Protein AF-A0A820QEN5-F1 (afdb_monomer)

Foldseek 3Di:
DVVVVVVVVVVVVVVVVVVVVVVVVVVLVVVLVVLLVVLCVVAVLSVLDDPVRLVLLLLLLEDDDPVRCSNVVVLCVVVVDPDCVVPPPSSLVSSLVCVLVSVVVSVLPQWPSDSVQSSVLSVVLRDYNPDRSNSSSVSSSVSSCNRCVSVPSVPPPD

Structure (mmCIF, N/CA/C/O backbone):
data_AF-A0A820QEN5-F1
#
_entry.id   AF-A0A820QEN5-F1
#
loop_
_atom_site.group_PDB
_atom_site.id
_atom_site.type_symbol
_atom_site.label_atom_id
_atom_site.label_alt_id
_atom_site.label_comp_id
_atom_site.label_asym_id
_atom_site.label_entity_id
_atom_site.label_seq_id
_atom_site.pdbx_PDB_ins_code
_atom_site.Cartn_x
_atom_site.Cartn_y
_atom_site.Cartn_z
_atom_site.occupancy
_atom_site.B_iso_or_equiv
_atom_site.auth_seq_id
_atom_site.auth_comp_id
_atom_site.auth_asym_id
_atom_site.auth_atom_id
_atom_site.pdbx_PDB_model_num
ATOM 1 N N . HIS A 1 1 ? 25.136 2.562 -45.284 1.00 60.91 1 HIS A N 1
ATOM 2 C CA . HIS A 1 1 ? 24.698 1.205 -44.897 1.00 60.91 1 HIS A CA 1
ATOM 3 C C . HIS A 1 1 ? 25.128 0.778 -43.492 1.00 60.91 1 HIS A C 1
ATOM 5 O O . HIS A 1 1 ? 24.267 0.759 -42.627 1.00 60.91 1 HIS A O 1
ATOM 11 N N . ILE A 1 2 ? 26.416 0.572 -43.174 1.00 66.19 2 ILE A N 1
ATOM 12 C CA . ILE A 1 2 ? 26.861 0.034 -41.856 1.00 66.19 2 ILE A CA 1
ATOM 13 C C . ILE A 1 2 ? 26.319 0.802 -40.626 1.00 66.19 2 ILE A C 1
ATOM 15 O O . ILE A 1 2 ? 25.973 0.199 -39.610 1.00 66.19 2 ILE A O 1
ATOM 19 N N . ARG A 1 3 ? 26.232 2.138 -40.695 1.00 80.56 3 ARG A N 1
ATOM 20 C CA . ARG A 1 3 ? 25.717 2.985 -39.601 1.00 80.56 3 ARG A CA 1
ATOM 21 C C . ARG A 1 3 ? 24.207 2.824 -39.384 1.00 80.56 3 ARG A C 1
ATOM 23 O O . ARG A 1 3 ? 23.753 2.826 -38.245 1.00 80.56 3 ARG A O 1
ATOM 30 N N . GLU A 1 4 ? 23.457 2.650 -40.465 1.00 83.81 4 GLU A N 1
ATOM 31 C CA . GLU A 1 4 ? 22.005 2.466 -40.441 1.00 83.81 4 GLU A CA 1
ATOM 32 C C . GLU A 1 4 ? 21.637 1.090 -39.868 1.00 83.81 4 GLU A C 1
ATOM 34 O O . GLU A 1 4 ? 20.776 0.995 -39.000 1.00 83.81 4 GLU A O 1
ATOM 39 N N . ASP A 1 5 ? 22.369 0.037 -40.240 1.00 87.44 5 ASP A N 1
ATOM 40 C CA . ASP A 1 5 ? 22.153 -1.317 -39.710 1.00 87.44 5 ASP A CA 1
ATOM 41 C C . ASP A 1 5 ? 22.532 -1.447 -38.228 1.00 87.44 5 ASP A C 1
ATOM 43 O O . ASP A 1 5 ? 21.978 -2.271 -37.496 1.00 87.44 5 ASP A O 1
ATOM 47 N N . ARG A 1 6 ? 23.487 -0.636 -37.751 1.00 86.56 6 ARG A N 1
ATOM 48 C CA . ARG A 1 6 ? 23.798 -0.524 -36.316 1.00 86.56 6 ARG A CA 1
ATOM 49 C C . ARG A 1 6 ? 22.681 0.191 -35.554 1.00 86.56 6 ARG A C 1
ATOM 51 O O . ARG A 1 6 ? 22.293 -0.285 -34.492 1.00 86.56 6 ARG A O 1
ATOM 58 N N . LEU A 1 7 ? 22.135 1.276 -36.107 1.00 88.06 7 LEU A N 1
ATOM 59 C CA . LEU A 1 7 ? 20.983 1.985 -35.537 1.00 88.06 7 LEU A CA 1
ATOM 60 C C . LEU A 1 7 ? 19.7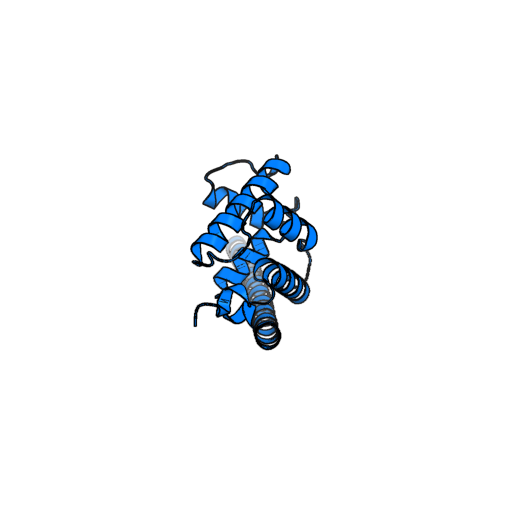41 1.088 -35.474 1.00 88.06 7 LEU A C 1
ATOM 62 O O . LEU A 1 7 ? 19.128 0.982 -34.416 1.00 88.06 7 LEU A O 1
ATOM 66 N N . LYS A 1 8 ? 19.418 0.376 -36.561 1.00 89.81 8 LYS A N 1
ATOM 67 C CA . LYS A 1 8 ? 18.292 -0.573 -36.612 1.00 89.81 8 LYS A CA 1
ATOM 68 C C . LYS A 1 8 ? 18.409 -1.661 -35.545 1.00 89.81 8 LYS A C 1
ATOM 70 O O . LYS A 1 8 ? 17.435 -1.943 -34.854 1.00 89.81 8 LYS A O 1
ATOM 75 N N . ARG A 1 9 ? 19.606 -2.233 -35.361 1.00 90.38 9 ARG A N 1
ATOM 76 C CA . ARG A 1 9 ? 19.860 -3.222 -34.300 1.00 90.38 9 ARG A CA 1
ATOM 77 C C . ARG A 1 9 ? 19.704 -2.633 -32.901 1.00 90.38 9 ARG A C 1
ATOM 79 O O . ARG A 1 9 ? 19.052 -3.251 -32.072 1.00 90.38 9 ARG A O 1
ATOM 86 N N . ALA A 1 10 ? 20.244 -1.440 -32.653 1.00 89.31 10 ALA A N 1
ATOM 87 C CA . ALA A 1 10 ? 20.129 -0.783 -31.353 1.00 89.31 10 ALA A CA 1
ATOM 88 C C . ALA A 1 10 ? 18.669 -0.468 -30.984 1.00 89.31 10 ALA A C 1
ATOM 90 O O . ALA A 1 10 ? 18.260 -0.700 -29.848 1.00 89.31 10 ALA A O 1
ATOM 91 N N . VAL A 1 11 ? 17.877 0.016 -31.949 1.00 90.31 11 VAL A N 1
ATOM 92 C CA . VAL A 1 11 ? 16.438 0.253 -31.762 1.00 90.31 11 VAL A CA 1
ATOM 93 C C . VAL A 1 11 ? 15.718 -1.059 -31.474 1.00 90.31 11 VAL A C 1
ATOM 95 O O . VAL A 1 11 ? 15.018 -1.133 -30.472 1.00 90.31 11 VAL A O 1
ATOM 98 N N . LYS A 1 12 ? 15.949 -2.106 -32.279 1.00 93.00 12 LYS A N 1
ATOM 99 C CA . LYS A 1 12 ? 15.326 -3.420 -32.076 1.00 93.00 12 LYS A CA 1
ATOM 100 C C . LYS A 1 12 ? 15.601 -3.973 -30.676 1.00 93.00 12 LYS A C 1
ATOM 102 O O . LYS A 1 12 ? 14.661 -4.259 -29.952 1.00 93.00 12 LYS A O 1
ATOM 107 N N . THR A 1 13 ? 16.865 -4.025 -30.253 1.00 93.56 13 THR A N 1
ATOM 108 C CA . THR A 1 13 ? 17.228 -4.507 -28.911 1.00 93.56 13 THR A CA 1
ATOM 109 C C . THR A 1 13 ? 16.558 -3.695 -27.805 1.00 93.56 13 THR A C 1
ATOM 111 O O . THR A 1 13 ? 16.110 -4.255 -26.808 1.00 93.56 13 THR A O 1
ATOM 114 N N . ARG A 1 14 ? 16.467 -2.368 -27.960 1.00 91.00 14 ARG A N 1
ATOM 115 C CA . ARG A 1 14 ? 15.805 -1.518 -26.966 1.00 91.00 14 ARG A CA 1
ATOM 116 C C . ARG A 1 14 ? 14.299 -1.771 -26.915 1.00 91.00 14 ARG A C 1
ATOM 118 O O . ARG A 1 14 ? 13.750 -1.802 -25.819 1.00 91.00 14 ARG A O 1
ATOM 125 N N . THR A 1 15 ? 13.657 -1.963 -28.064 1.00 91.75 15 THR A N 1
ATOM 126 C CA . THR A 1 15 ? 12.237 -2.321 -28.147 1.00 91.75 15 THR A CA 1
ATOM 127 C C . THR A 1 15 ? 11.973 -3.686 -27.519 1.00 91.75 15 THR A C 1
ATOM 129 O O . THR A 1 15 ? 11.114 -3.772 -26.650 1.00 91.75 15 THR A O 1
ATOM 132 N N . ASP A 1 16 ? 12.761 -4.708 -27.863 1.00 93.31 16 ASP A N 1
ATOM 133 C CA . ASP A 1 16 ? 12.623 -6.064 -27.312 1.00 93.31 16 ASP A CA 1
ATOM 134 C C . ASP A 1 16 ? 12.764 -6.053 -25.775 1.00 93.31 16 ASP A C 1
ATOM 136 O O . ASP A 1 16 ? 11.987 -6.681 -25.055 1.00 93.31 16 ASP A O 1
ATOM 140 N N . ASN A 1 17 ? 13.713 -5.269 -25.246 1.00 93.19 17 ASN A N 1
ATOM 141 C CA . ASN A 1 17 ? 13.890 -5.099 -23.802 1.00 93.19 17 ASN A CA 1
ATOM 142 C C . ASN A 1 17 ? 12.689 -4.413 -23.136 1.00 93.19 17 ASN A C 1
ATOM 144 O O . ASN A 1 17 ? 12.282 -4.810 -22.045 1.00 93.19 17 ASN A O 1
ATOM 148 N N . LEU A 1 18 ? 12.126 -3.376 -23.762 1.00 92.81 18 LEU A N 1
ATOM 149 C CA . LEU A 1 18 ? 10.938 -2.696 -23.241 1.00 92.81 18 LEU A CA 1
ATOM 150 C C . LEU A 1 18 ? 9.718 -3.619 -23.250 1.00 92.81 18 LEU A C 1
ATOM 152 O O . LEU A 1 18 ? 8.952 -3.615 -22.291 1.00 92.81 18 LEU A O 1
ATOM 156 N N . GLU A 1 19 ? 9.563 -4.429 -24.294 1.00 92.50 19 GLU A N 1
ATOM 157 C CA . GLU A 1 19 ? 8.484 -5.408 -24.391 1.00 92.50 19 GLU A CA 1
ATOM 158 C C . GLU A 1 19 ? 8.606 -6.486 -23.304 1.00 92.50 19 GLU A C 1
ATOM 160 O O . GLU A 1 19 ? 7.617 -6.830 -22.658 1.00 92.50 19 GLU A O 1
ATOM 165 N N . LEU A 1 20 ? 9.824 -6.962 -23.025 1.00 93.44 20 LEU A N 1
ATOM 166 C CA . LEU A 1 20 ? 10.075 -7.896 -21.926 1.00 93.44 20 LEU A CA 1
ATOM 167 C C . LEU A 1 20 ? 9.719 -7.291 -20.559 1.00 93.44 20 LEU A C 1
ATOM 169 O O . LEU A 1 20 ? 9.072 -7.949 -19.739 1.00 93.44 20 LEU A O 1
ATOM 173 N N . ILE A 1 21 ? 10.114 -6.037 -20.315 1.00 91.19 21 ILE A N 1
ATOM 174 C CA . ILE A 1 21 ? 9.754 -5.308 -19.090 1.00 91.19 21 ILE A CA 1
ATOM 175 C C . ILE A 1 21 ? 8.231 -5.193 -18.981 1.00 91.19 21 ILE A C 1
ATOM 177 O O . ILE A 1 21 ? 7.676 -5.493 -17.926 1.00 91.19 21 ILE A O 1
ATOM 181 N N . TYR A 1 22 ? 7.555 -4.808 -20.064 1.00 89.06 22 TYR A N 1
ATOM 182 C CA . TYR A 1 22 ? 6.101 -4.673 -20.094 1.00 89.06 22 TYR A CA 1
ATOM 183 C C . TYR A 1 22 ? 5.392 -5.986 -19.738 1.00 89.06 22 TYR A C 1
ATOM 185 O O . TYR A 1 22 ? 4.599 -6.004 -18.801 1.00 89.06 22 TYR A O 1
ATOM 193 N N . ARG A 1 23 ? 5.745 -7.100 -20.393 1.00 91.56 23 ARG A N 1
ATOM 194 C CA . ARG A 1 23 ? 5.155 -8.425 -20.114 1.00 91.56 23 ARG A CA 1
ATOM 195 C C . ARG A 1 23 ? 5.384 -8.879 -18.670 1.00 91.56 23 ARG A C 1
ATOM 197 O O . ARG A 1 23 ? 4.521 -9.504 -18.056 1.00 91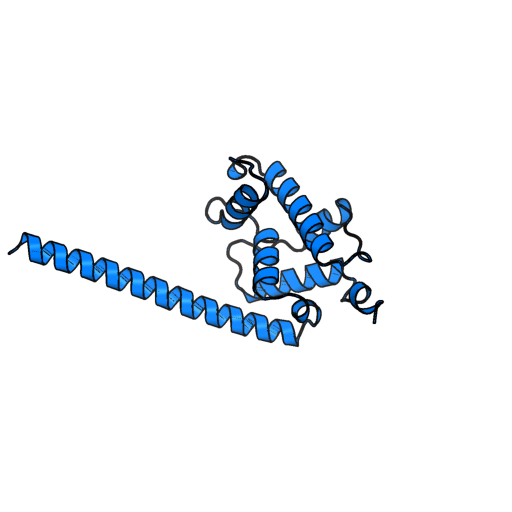.56 23 ARG A O 1
ATOM 204 N N . THR A 1 24 ? 6.550 -8.551 -18.114 1.00 90.31 24 THR A N 1
ATOM 205 C CA . THR A 1 24 ? 6.877 -8.854 -16.713 1.00 90.31 24 THR A CA 1
ATOM 206 C C . THR A 1 24 ? 5.985 -8.060 -15.760 1.00 90.31 24 THR A C 1
ATOM 208 O O . THR A 1 24 ? 5.461 -8.610 -14.794 1.00 90.31 24 THR A O 1
ATOM 211 N N . LEU A 1 25 ? 5.787 -6.767 -16.033 1.00 86.56 25 LEU A N 1
ATOM 212 C CA . LEU A 1 25 ? 4.912 -5.904 -15.241 1.00 86.56 25 LEU A CA 1
ATOM 213 C C . LEU A 1 25 ? 3.448 -6.342 -15.320 1.00 86.56 25 LEU A C 1
ATOM 215 O O . LEU A 1 25 ? 2.781 -6.359 -14.291 1.00 86.56 25 LEU A O 1
ATOM 219 N N . GLU A 1 26 ? 2.979 -6.727 -16.505 1.00 90.19 26 GLU A N 1
ATOM 220 C CA . GLU A 1 26 ? 1.636 -7.269 -16.726 1.00 90.19 26 GLU A CA 1
ATOM 221 C C . GLU A 1 26 ? 1.414 -8.546 -15.903 1.00 90.19 26 GLU A C 1
ATOM 223 O O . GLU A 1 26 ? 0.509 -8.594 -15.076 1.00 90.19 26 GLU A O 1
ATOM 228 N N . THR A 1 27 ? 2.329 -9.516 -15.999 1.00 91.31 27 THR A N 1
ATOM 229 C CA . THR A 1 27 ? 2.257 -10.762 -15.211 1.00 91.31 27 THR A CA 1
ATOM 230 C C . THR A 1 27 ? 2.239 -10.485 -13.703 1.00 91.31 27 THR A C 1
ATOM 232 O O . THR A 1 27 ? 1.464 -11.078 -12.953 1.00 91.31 27 THR A O 1
ATOM 235 N N . ASN A 1 28 ? 3.085 -9.562 -13.236 1.00 86.94 28 ASN A N 1
ATOM 236 C CA . ASN A 1 28 ? 3.125 -9.174 -11.826 1.00 86.94 28 ASN A CA 1
ATOM 237 C C . ASN A 1 28 ? 1.832 -8.489 -11.375 1.00 86.94 28 ASN A C 1
ATOM 239 O O . ASN A 1 28 ? 1.388 -8.706 -10.246 1.00 86.94 28 ASN A O 1
ATOM 243 N N . TYR A 1 29 ? 1.234 -7.671 -12.239 1.00 86.44 29 TYR A N 1
ATOM 244 C CA . TYR A 1 29 ? -0.037 -7.013 -11.971 1.00 86.44 29 TYR A CA 1
ATOM 245 C C . TYR A 1 29 ? -1.181 -8.025 -11.872 1.00 86.44 29 TYR A C 1
ATOM 247 O O . TYR A 1 29 ? -1.936 -7.981 -10.902 1.00 86.44 29 TYR A O 1
ATOM 255 N N . ASP A 1 30 ? -1.257 -8.984 -12.793 1.00 90.06 30 ASP A N 1
ATOM 256 C CA . ASP A 1 30 ? -2.284 -10.030 -12.777 1.00 90.06 30 ASP A CA 1
ATOM 257 C C . ASP A 1 30 ? -2.183 -10.900 -11.520 1.00 90.06 30 ASP A C 1
ATOM 259 O O . ASP A 1 30 ? -3.183 -11.145 -10.841 1.00 90.06 30 ASP A O 1
ATOM 263 N N . MET A 1 31 ? -0.964 -11.297 -11.135 1.00 89.56 31 MET A N 1
ATOM 264 C CA . MET A 1 31 ? -0.735 -12.002 -9.870 1.00 89.56 31 MET A CA 1
ATOM 265 C C . MET A 1 31 ? -1.151 -11.162 -8.658 1.00 89.56 31 MET A C 1
ATOM 267 O O . MET A 1 31 ? -1.701 -11.691 -7.690 1.00 89.56 31 MET A O 1
ATOM 271 N N . TRP A 1 32 ? -0.883 -9.854 -8.680 1.00 89.88 32 TRP A N 1
ATOM 272 C CA . TRP A 1 32 ? -1.281 -8.956 -7.599 1.00 89.88 32 TRP A CA 1
ATOM 273 C C . TRP A 1 32 ? -2.805 -8.849 -7.485 1.00 89.88 32 TRP A C 1
ATOM 275 O O . TRP A 1 32 ? -3.333 -8.950 -6.378 1.00 89.88 32 TRP A O 1
ATOM 285 N N . ILE A 1 33 ? -3.513 -8.712 -8.612 1.00 90.31 33 ILE A N 1
ATOM 286 C CA . ILE A 1 33 ? -4.980 -8.682 -8.655 1.00 90.31 33 ILE A CA 1
ATOM 287 C C . ILE A 1 33 ? -5.565 -9.999 -8.151 1.00 90.31 33 ILE A C 1
ATOM 289 O O . ILE A 1 33 ? -6.425 -9.974 -7.273 1.00 90.31 33 ILE A O 1
ATOM 293 N N . HIS A 1 34 ? -5.051 -11.138 -8.617 1.00 92.38 34 HIS A N 1
ATOM 294 C CA . HIS A 1 34 ? -5.513 -12.450 -8.171 1.00 92.38 34 HIS A CA 1
ATOM 295 C C . HIS A 1 34 ? -5.364 -12.630 -6.652 1.00 92.38 34 HIS A C 1
ATOM 297 O O . HIS A 1 34 ? -6.304 -13.029 -5.962 1.00 92.38 34 HIS A O 1
ATOM 303 N N . ASN A 1 35 ? -4.198 -12.269 -6.105 1.00 90.19 35 ASN A N 1
ATOM 304 C CA . ASN A 1 35 ? -3.970 -12.312 -4.662 1.00 90.19 35 ASN A CA 1
ATOM 305 C C . ASN A 1 35 ? -4.910 -11.364 -3.912 1.00 90.19 35 ASN A C 1
ATOM 307 O O . ASN A 1 35 ? -5.473 -11.744 -2.887 1.00 90.19 35 ASN A O 1
ATOM 311 N N . LEU A 1 36 ? -5.119 -10.147 -4.418 1.00 91.62 36 LEU A N 1
ATOM 312 C CA . LEU A 1 36 ? -6.033 -9.189 -3.806 1.00 91.62 36 LEU A CA 1
ATOM 313 C C . LEU A 1 36 ? -7.473 -9.717 -3.762 1.00 91.62 36 LEU A C 1
ATOM 315 O O . LEU A 1 36 ? -8.143 -9.576 -2.741 1.00 91.62 36 LEU A O 1
ATOM 319 N N . GLU A 1 37 ? -7.962 -10.314 -4.844 1.00 91.25 37 GLU A N 1
ATOM 320 C CA . GLU A 1 37 ? -9.316 -10.871 -4.903 1.00 91.25 37 GLU A CA 1
ATOM 321 C C . GLU A 1 37 ? -9.504 -12.016 -3.909 1.00 91.25 37 GLU A C 1
ATOM 323 O O . GLU A 1 37 ? -10.509 -12.045 -3.193 1.00 91.25 37 GLU A O 1
ATOM 328 N N . ARG A 1 38 ? -8.497 -12.887 -3.782 1.00 90.69 38 ARG A N 1
ATOM 329 C CA . ARG A 1 38 ? -8.462 -13.932 -2.754 1.00 90.69 38 ARG A CA 1
ATOM 330 C C . ARG A 1 38 ? -8.533 -13.329 -1.347 1.00 90.69 38 ARG A C 1
ATOM 332 O O . ARG A 1 38 ? -9.430 -13.659 -0.583 1.00 90.69 38 ARG A O 1
ATOM 339 N N . TYR A 1 39 ? -7.673 -12.359 -1.033 1.00 90.31 39 TYR A N 1
ATOM 340 C CA . TYR A 1 39 ? -7.678 -11.695 0.277 1.00 90.31 39 TYR A CA 1
ATOM 341 C C . TYR A 1 39 ? -8.968 -10.927 0.565 1.00 90.31 39 TYR A C 1
ATOM 343 O O . TYR A 1 39 ? -9.405 -10.872 1.708 1.00 90.31 39 TYR A O 1
ATOM 351 N N . ARG A 1 40 ? -9.618 -10.345 -0.446 1.00 90.38 40 ARG A N 1
ATOM 352 C CA . ARG A 1 40 ? -10.936 -9.720 -0.275 1.00 90.38 40 ARG A CA 1
ATOM 353 C C . ARG A 1 40 ? -12.011 -10.733 0.079 1.00 90.38 40 ARG A C 1
ATOM 355 O O . ARG A 1 40 ? -12.965 -10.365 0.764 1.00 90.38 40 ARG A O 1
ATOM 362 N N . HIS A 1 41 ? -11.903 -11.967 -0.403 1.00 87.19 41 HIS A N 1
ATOM 363 C CA . HIS A 1 41 ? -12.808 -13.032 0.007 1.00 87.19 41 HIS A CA 1
ATOM 364 C C . HIS A 1 41 ? -12.654 -13.312 1.508 1.00 87.19 41 HIS A C 1
ATOM 366 O O . HIS A 1 41 ? -13.650 -13.260 2.232 1.00 87.19 41 HIS A O 1
ATOM 372 N N . ASP A 1 42 ? -11.407 -13.466 1.957 1.00 86.19 42 ASP A N 1
ATOM 373 C CA . ASP A 1 42 ? -11.055 -13.866 3.324 1.00 86.19 42 ASP A CA 1
ATOM 374 C C . ASP A 1 42 ? -11.190 -12.724 4.354 1.00 86.19 42 ASP A C 1
ATOM 376 O O . ASP A 1 42 ? -11.557 -12.955 5.504 1.00 86.19 42 ASP A O 1
ATOM 380 N N . TYR A 1 43 ? -10.956 -11.472 3.942 1.00 86.12 43 TYR A N 1
ATOM 381 C CA . TYR A 1 43 ? -10.965 -10.285 4.802 1.00 86.12 43 TYR A CA 1
ATOM 382 C C . TYR A 1 43 ? -11.945 -9.233 4.282 1.00 86.12 43 TYR A C 1
ATOM 384 O O . TYR A 1 43 ? -11.645 -8.434 3.391 1.00 86.12 43 TYR A O 1
ATOM 392 N N . HIS A 1 44 ? -13.134 -9.181 4.884 1.00 82.75 44 HIS A N 1
ATOM 393 C CA . HIS A 1 44 ? -14.212 -8.291 4.441 1.00 82.75 44 HIS A CA 1
ATOM 394 C C . HIS A 1 44 ? -13.862 -6.801 4.494 1.00 82.75 44 HIS A C 1
ATOM 396 O O . HIS A 1 44 ? -14.345 -6.044 3.654 1.00 82.75 44 HIS A O 1
ATOM 402 N N . LEU A 1 45 ? -12.980 -6.386 5.408 1.00 85.00 45 LEU A N 1
ATOM 403 C CA . LEU A 1 45 ? -12.488 -5.008 5.475 1.00 85.00 45 LEU A CA 1
ATOM 404 C C . LEU A 1 45 ? -11.876 -4.547 4.150 1.00 85.00 45 LEU A C 1
ATOM 406 O O . LEU A 1 45 ? -12.152 -3.436 3.711 1.00 85.00 45 LEU A O 1
ATOM 410 N N . LEU A 1 46 ? -11.129 -5.407 3.450 1.00 89.25 46 LEU A N 1
ATOM 411 C CA . LEU A 1 46 ? -10.507 -5.057 2.170 1.00 89.25 46 LEU A CA 1
ATOM 412 C C . LEU A 1 46 ? -11.518 -4.796 1.046 1.00 89.25 46 LEU A C 1
ATOM 414 O O . LEU A 1 46 ? -11.165 -4.184 0.035 1.00 89.25 46 LEU A O 1
ATOM 418 N N . LYS A 1 47 ? -12.773 -5.240 1.187 1.00 89.00 47 LYS A N 1
ATOM 419 C CA . LYS A 1 47 ? -13.836 -4.931 0.217 1.00 89.00 47 LYS A CA 1
ATOM 420 C C . LYS A 1 47 ? -14.271 -3.466 0.281 1.00 89.00 47 LYS A C 1
ATOM 422 O O . LYS A 1 47 ? -14.814 -2.964 -0.696 1.00 89.00 47 LYS A O 1
ATOM 427 N N . LEU A 1 48 ? -14.014 -2.782 1.398 1.00 85.12 48 LEU A N 1
ATOM 428 C CA . LEU A 1 48 ? -14.391 -1.380 1.610 1.00 85.12 48 LEU A CA 1
ATOM 429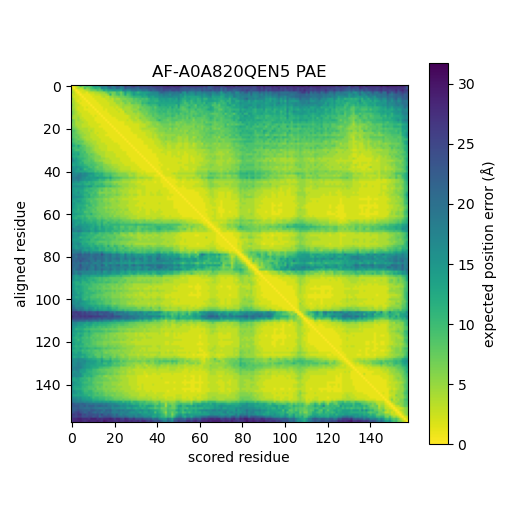 C C . LEU A 1 48 ? -13.433 -0.397 0.928 1.00 85.12 48 LEU A C 1
ATOM 431 O O . LEU A 1 48 ? -13.741 0.785 0.797 1.00 85.12 48 LEU A O 1
ATOM 435 N N . PHE A 1 49 ? -12.280 -0.884 0.470 1.00 88.25 49 PHE A N 1
ATOM 436 C CA . PHE A 1 49 ? -11.243 -0.077 -0.154 1.00 88.25 49 PHE A CA 1
ATOM 437 C C . PHE A 1 49 ? -11.095 -0.469 -1.626 1.00 88.25 49 PHE A C 1
ATOM 439 O O . PHE A 1 49 ? -10.930 -1.639 -1.975 1.00 88.25 49 PHE A O 1
ATOM 446 N N . SER A 1 50 ? -11.095 0.521 -2.512 1.00 90.81 50 SER A N 1
ATOM 447 C CA . SER A 1 50 ? -10.718 0.361 -3.918 1.00 90.81 50 SER A CA 1
ATOM 448 C C . SER A 1 50 ? -9.255 -0.076 -4.065 1.00 90.81 50 SER A C 1
ATOM 450 O O . SER A 1 50 ? -8.427 0.136 -3.178 1.00 90.81 50 SER A O 1
ATOM 452 N N . ASN A 1 51 ? -8.899 -0.636 -5.227 1.00 90.69 51 ASN A N 1
ATOM 453 C CA . ASN A 1 51 ? -7.537 -1.125 -5.492 1.00 90.69 51 ASN A CA 1
ATOM 454 C C . ASN A 1 51 ? -6.488 -0.021 -5.286 1.00 90.69 51 ASN A C 1
ATOM 456 O O . ASN A 1 51 ? -5.436 -0.259 -4.701 1.00 90.69 51 ASN A O 1
ATOM 460 N N . ARG A 1 52 ? -6.807 1.211 -5.704 1.00 89.69 52 ARG A N 1
ATOM 461 C CA . ARG A 1 52 ? -5.938 2.376 -5.504 1.00 89.69 52 ARG A CA 1
ATOM 462 C C . ARG A 1 52 ? -5.727 2.678 -4.023 1.00 89.69 52 ARG A C 1
ATOM 464 O O . ARG A 1 52 ? -4.613 3.010 -3.632 1.00 89.69 52 ARG A O 1
ATOM 471 N N . GLN A 1 53 ? -6.780 2.580 -3.215 1.00 91.00 53 GLN A N 1
ATOM 472 C CA . GLN A 1 53 ? -6.693 2.861 -1.785 1.00 91.00 53 GLN A CA 1
ATOM 473 C C . GLN A 1 53 ? -5.829 1.817 -1.066 1.00 91.00 53 GLN A C 1
ATOM 475 O O . GLN A 1 53 ? -4.943 2.169 -0.292 1.00 91.00 53 GLN A O 1
ATOM 480 N N . ILE A 1 54 ? -5.997 0.545 -1.427 1.00 92.88 54 ILE A N 1
ATOM 481 C CA . ILE A 1 54 ? -5.165 -0.565 -0.947 1.00 92.88 54 ILE A CA 1
ATOM 482 C C . ILE A 1 54 ? -3.697 -0.363 -1.333 1.00 92.88 54 ILE A C 1
ATOM 484 O O . ILE A 1 54 ? -2.819 -0.495 -0.485 1.00 92.88 54 ILE A O 1
ATOM 488 N N . MET A 1 55 ? -3.415 0.012 -2.584 1.00 91.56 55 MET A N 1
ATOM 489 C CA . MET A 1 55 ? -2.045 0.291 -3.022 1.00 91.56 55 MET A CA 1
ATOM 490 C C . MET A 1 55 ? -1.397 1.429 -2.231 1.00 91.56 55 MET A C 1
ATOM 492 O O . MET A 1 55 ? -0.239 1.307 -1.844 1.00 91.56 55 MET A O 1
ATOM 496 N N . ILE A 1 56 ? -2.126 2.522 -1.982 1.00 92.19 56 ILE A N 1
ATOM 497 C CA . ILE A 1 56 ? -1.621 3.648 -1.181 1.00 92.19 56 ILE A CA 1
ATOM 498 C C . ILE A 1 56 ? -1.261 3.175 0.229 1.00 92.19 56 ILE A C 1
ATOM 500 O O . ILE A 1 56 ? -0.169 3.471 0.709 1.00 92.19 56 ILE A O 1
ATOM 504 N N . LEU A 1 57 ? -2.143 2.403 0.867 1.00 94.44 57 LEU A N 1
ATOM 505 C CA . LEU A 1 57 ? -1.895 1.868 2.203 1.00 94.44 57 LEU A CA 1
ATOM 506 C C . LEU A 1 57 ? -0.688 0.919 2.222 1.00 94.44 57 LEU A C 1
ATOM 508 O O . LEU A 1 57 ? 0.163 1.055 3.093 1.00 94.44 57 LEU A O 1
ATOM 512 N N . ILE A 1 58 ? -0.545 0.027 1.233 1.00 94.50 58 ILE A N 1
ATOM 513 C CA . ILE A 1 58 ? 0.650 -0.827 1.108 1.00 94.50 58 ILE A CA 1
ATOM 514 C C . ILE A 1 58 ? 1.915 0.023 0.955 1.00 94.50 58 ILE A C 1
ATOM 516 O O . ILE A 1 58 ? 2.901 -0.242 1.640 1.00 94.50 58 ILE A O 1
ATOM 520 N N . ILE A 1 59 ? 1.901 1.053 0.100 1.00 93.12 59 ILE A N 1
ATOM 521 C CA . ILE A 1 59 ? 3.050 1.953 -0.078 1.00 93.12 59 ILE A CA 1
ATOM 522 C C . ILE A 1 59 ? 3.426 2.599 1.255 1.00 93.12 59 ILE A C 1
ATOM 524 O O . ILE A 1 59 ? 4.600 2.585 1.608 1.00 93.12 59 ILE A O 1
ATOM 528 N N . LEU A 1 60 ? 2.448 3.121 2.001 1.00 94.12 60 LEU A N 1
ATOM 529 C CA . LEU A 1 60 ? 2.675 3.772 3.292 1.00 94.12 60 LEU A CA 1
ATOM 530 C C . LEU A 1 60 ? 3.207 2.803 4.356 1.00 94.12 60 LEU A C 1
ATOM 532 O O . LEU A 1 60 ? 4.112 3.172 5.098 1.00 94.12 60 LEU A O 1
ATOM 536 N N . LEU A 1 61 ? 2.710 1.563 4.399 1.00 95.62 61 LEU A N 1
ATOM 537 C CA . LEU A 1 61 ? 3.164 0.529 5.338 1.00 95.62 61 LEU A CA 1
ATOM 538 C C . LEU A 1 61 ? 4.518 -0.092 4.956 1.00 95.62 61 LEU A C 1
ATOM 540 O O . LEU A 1 61 ? 5.163 -0.727 5.791 1.00 95.62 61 LEU A O 1
ATOM 544 N N . THR A 1 62 ? 4.974 0.075 3.714 1.00 94.44 62 THR A N 1
ATOM 545 C CA . THR A 1 62 ? 6.241 -0.496 3.247 1.00 94.44 62 THR A CA 1
ATOM 546 C C . THR A 1 62 ? 7.431 0.282 3.799 1.00 94.44 62 THR A C 1
ATOM 548 O O . THR A 1 62 ? 7.497 1.509 3.711 1.00 94.44 62 THR A O 1
ATOM 551 N N . LYS A 1 63 ? 8.415 -0.419 4.364 1.00 91.12 63 LYS A N 1
ATOM 552 C CA . LYS A 1 63 ? 9.686 0.173 4.793 1.00 91.12 63 LYS A CA 1
ATOM 553 C C . LYS A 1 63 ? 10.403 0.772 3.586 1.00 91.12 63 LYS A C 1
ATOM 555 O O . LYS A 1 63 ? 10.557 0.103 2.564 1.00 91.12 63 LYS A O 1
ATOM 560 N N . SER A 1 64 ? 10.861 2.014 3.707 1.00 87.44 64 SER A N 1
ATOM 561 C CA . SER A 1 64 ? 11.742 2.595 2.696 1.00 87.44 64 SER A CA 1
ATOM 562 C C . SER A 1 64 ? 13.137 2.008 2.840 1.00 87.44 64 SER A C 1
ATOM 564 O O . SER A 1 64 ? 13.634 1.795 3.948 1.00 87.44 64 SER A O 1
ATOM 566 N N . THR A 1 65 ? 13.782 1.768 1.707 1.00 85.25 65 THR A N 1
ATOM 567 C CA . THR A 1 65 ? 15.197 1.397 1.643 1.00 85.25 65 THR A CA 1
ATOM 568 C C . THR A 1 65 ? 15.897 2.295 0.637 1.00 85.25 65 THR A C 1
ATOM 570 O O . THR A 1 65 ? 15.259 2.987 -0.154 1.00 85.25 65 THR A O 1
ATOM 573 N N . THR A 1 66 ? 17.228 2.267 0.619 1.00 79.81 66 THR A N 1
ATOM 574 C CA . THR A 1 66 ? 18.009 2.989 -0.396 1.00 79.81 66 THR A CA 1
ATOM 575 C C . THR A 1 66 ? 17.631 2.578 -1.823 1.00 79.81 66 THR A C 1
ATOM 577 O O . THR A 1 66 ? 17.709 3.406 -2.727 1.00 79.81 66 THR A O 1
ATOM 580 N N . GLN A 1 67 ? 17.183 1.331 -2.012 1.00 78.19 67 GLN A N 1
ATOM 581 C CA . GLN A 1 67 ? 16.763 0.762 -3.295 1.00 78.19 67 GLN A CA 1
ATOM 582 C C . GLN A 1 67 ? 15.265 0.950 -3.585 1.00 78.19 67 GLN A C 1
ATOM 584 O O . GLN A 1 67 ? 14.886 1.069 -4.747 1.00 78.19 67 GLN A O 1
ATOM 589 N N . ASN A 1 68 ? 14.413 0.999 -2.555 1.00 78.88 68 ASN A N 1
ATOM 590 C CA . ASN A 1 68 ? 12.971 1.206 -2.690 1.00 78.88 68 ASN A CA 1
ATOM 591 C C . ASN A 1 68 ? 12.556 2.543 -2.060 1.00 78.88 68 ASN A C 1
ATOM 593 O O . ASN A 1 68 ? 12.302 2.638 -0.858 1.00 78.88 68 ASN A O 1
ATOM 597 N N . GLN A 1 69 ? 12.474 3.564 -2.915 1.00 83.75 69 GLN A N 1
ATOM 598 C CA . GLN A 1 69 ? 12.167 4.951 -2.554 1.00 83.75 69 GLN A CA 1
ATOM 599 C C . GLN A 1 69 ? 10.724 5.351 -2.901 1.00 83.75 69 GLN A C 1
ATOM 601 O O . GLN A 1 69 ? 10.375 6.530 -2.856 1.00 83.75 69 GLN A O 1
ATOM 606 N N . VAL A 1 70 ? 9.865 4.385 -3.254 1.00 88.12 70 VAL A N 1
ATOM 607 C CA . VAL A 1 70 ? 8.495 4.655 -3.725 1.00 88.12 70 VAL A CA 1
ATOM 608 C C . VAL A 1 70 ? 7.695 5.437 -2.685 1.00 88.12 70 VAL A C 1
ATOM 610 O O . VAL A 1 70 ? 7.050 6.426 -3.033 1.00 88.12 70 VAL A O 1
ATOM 613 N N . LYS A 1 71 ? 7.775 5.042 -1.408 1.00 90.62 71 LYS A N 1
ATOM 614 C CA . LYS A 1 71 ? 7.093 5.744 -0.317 1.00 90.62 71 LYS A CA 1
ATOM 615 C C . LYS A 1 71 ? 7.638 7.158 -0.121 1.00 90.62 71 LYS A C 1
ATOM 617 O O . LYS A 1 71 ? 6.844 8.088 -0.030 1.00 90.62 71 LYS A O 1
ATOM 622 N N . CYS A 1 72 ? 8.959 7.344 -0.137 1.00 87.56 72 CYS A N 1
ATOM 623 C CA . CYS A 1 72 ? 9.562 8.676 -0.056 1.00 87.56 72 CYS A CA 1
ATOM 624 C C . CYS A 1 72 ? 9.050 9.581 -1.180 1.00 87.56 72 CYS A C 1
ATOM 626 O O . CYS A 1 72 ? 8.491 10.632 -0.895 1.00 87.56 72 CYS A O 1
ATOM 628 N N . HIS A 1 73 ? 9.116 9.143 -2.439 1.00 87.50 73 HIS A N 1
ATOM 629 C CA . HIS A 1 73 ? 8.610 9.931 -3.567 1.00 87.50 73 HIS A CA 1
ATOM 630 C C . HIS A 1 73 ? 7.106 10.210 -3.490 1.00 87.50 73 HIS A C 1
ATOM 632 O O . HIS A 1 73 ? 6.645 11.276 -3.904 1.00 87.50 73 HIS A O 1
ATOM 638 N N . PHE A 1 74 ? 6.325 9.260 -2.972 1.00 89.06 74 PHE A N 1
ATOM 639 C CA . PHE A 1 74 ? 4.902 9.456 -2.723 1.00 89.06 74 PHE A CA 1
ATOM 640 C C . PHE A 1 74 ? 4.663 10.568 -1.690 1.00 89.06 74 PHE A C 1
ATOM 642 O O . PHE A 1 74 ? 3.889 11.490 -1.954 1.00 89.06 74 PHE A O 1
ATOM 649 N N . LEU A 1 75 ? 5.375 10.534 -0.560 1.00 89.00 75 LEU A N 1
ATOM 650 C CA . LEU A 1 75 ? 5.284 11.544 0.497 1.00 89.00 75 LEU A CA 1
ATOM 651 C C . LEU A 1 75 ? 5.796 12.916 0.036 1.00 89.00 75 LEU A C 1
ATOM 653 O O . LEU A 1 75 ? 5.159 13.924 0.324 1.00 89.00 75 LEU A O 1
ATOM 657 N N . GLU A 1 76 ? 6.886 12.978 -0.733 1.00 86.00 76 GLU A N 1
ATOM 658 C CA . GLU A 1 76 ? 7.415 14.234 -1.291 1.00 86.00 76 GLU A CA 1
ATOM 659 C C . GLU A 1 76 ? 6.375 14.937 -2.172 1.00 86.00 76 GLU A C 1
ATOM 661 O O . GLU A 1 76 ? 6.204 16.157 -2.096 1.00 86.00 76 GLU A O 1
ATOM 666 N N . LYS A 1 77 ? 5.630 14.166 -2.978 1.00 85.19 77 LYS A N 1
ATOM 667 C CA . LYS A 1 77 ? 4.558 14.705 -3.823 1.00 85.19 77 LYS A CA 1
ATOM 668 C C . LYS A 1 77 ? 3.356 15.201 -3.028 1.00 85.19 77 LYS A C 1
ATOM 670 O O . LYS A 1 77 ? 2.745 16.181 -3.441 1.00 85.19 77 LYS A O 1
ATOM 675 N N . LEU A 1 78 ? 2.999 14.531 -1.934 1.00 82.31 78 LEU A N 1
ATOM 676 C CA . LEU A 1 78 ? 1.846 14.915 -1.117 1.00 82.31 78 LEU A CA 1
ATOM 677 C C . LEU A 1 78 ? 2.146 16.093 -0.191 1.00 82.31 78 LEU A C 1
ATOM 679 O O . LEU A 1 78 ? 1.332 17.002 -0.068 1.00 82.31 78 LEU A O 1
ATOM 683 N N . CYS A 1 79 ? 3.309 16.079 0.452 1.00 76.12 79 CYS A N 1
ATOM 684 C CA . CYS A 1 79 ? 3.651 17.017 1.516 1.00 76.12 79 CYS A CA 1
ATOM 685 C C . CYS A 1 79 ? 4.447 18.231 1.017 1.00 76.12 79 CYS A C 1
ATOM 687 O O . CYS A 1 79 ? 4.827 19.073 1.827 1.00 76.12 79 CYS A O 1
ATOM 689 N N . LEU A 1 80 ? 4.753 18.309 -0.288 1.00 69.00 80 LEU A N 1
ATOM 690 C CA . LEU A 1 80 ? 5.609 19.338 -0.903 1.00 69.00 80 LEU A CA 1
ATOM 691 C C . LEU A 1 80 ? 6.987 19.489 -0.221 1.00 69.00 80 LEU A C 1
ATOM 693 O O . LEU A 1 80 ? 7.671 20.500 -0.386 1.00 69.00 80 LEU A O 1
ATOM 697 N N . SER A 1 81 ? 7.412 18.478 0.538 1.00 69.75 81 SER A N 1
ATOM 698 C CA . SER A 1 81 ? 8.695 18.449 1.230 1.00 69.75 81 SER A CA 1
ATOM 699 C C . SER A 1 81 ? 9.721 17.772 0.338 1.00 69.75 81 SER A C 1
ATOM 701 O O . SER A 1 81 ? 9.499 16.649 -0.097 1.00 69.75 81 SER A O 1
ATOM 703 N N . LYS A 1 82 ? 10.865 18.422 0.117 1.00 69.19 82 LYS A N 1
ATOM 704 C CA . LYS A 1 82 ? 12.019 17.819 -0.564 1.00 69.19 82 LYS A CA 1
ATOM 705 C C . LYS A 1 82 ? 12.935 17.113 0.442 1.00 69.19 82 LYS A C 1
ATOM 707 O O . LYS A 1 82 ? 12.902 17.430 1.635 1.00 69.19 82 LYS A O 1
ATOM 712 N N . ASP A 1 83 ? 13.726 16.167 -0.053 1.00 67.12 83 ASP A N 1
ATOM 713 C CA . ASP A 1 83 ? 14.822 15.497 0.658 1.00 67.12 83 ASP A CA 1
ATOM 714 C C . ASP A 1 83 ? 14.398 14.688 1.898 1.00 67.12 83 ASP A C 1
ATOM 716 O O . ASP A 1 83 ? 15.110 14.630 2.903 1.00 67.12 83 ASP A O 1
ATOM 720 N N . ILE A 1 84 ? 13.244 14.011 1.834 1.00 71.19 84 ILE A N 1
ATOM 721 C CA . ILE A 1 84 ? 12.791 13.110 2.918 1.00 71.19 84 ILE A CA 1
ATOM 722 C C . ILE A 1 84 ? 13.772 11.937 3.101 1.00 71.19 84 ILE A C 1
ATOM 724 O O . ILE A 1 84 ? 13.969 11.456 4.216 1.00 71.19 84 ILE A O 1
ATOM 728 N N . LEU A 1 85 ? 14.457 11.542 2.022 1.00 61.62 85 LEU A N 1
ATOM 729 C CA . LEU A 1 85 ? 15.407 10.424 1.967 1.00 61.62 85 LEU A CA 1
ATOM 730 C C . LEU A 1 85 ? 16.531 10.486 3.014 1.00 61.62 85 LEU A C 1
ATOM 732 O O . LEU A 1 85 ? 17.024 9.442 3.433 1.00 61.62 85 LEU A O 1
ATOM 736 N N . ASN A 1 86 ? 16.921 11.682 3.462 1.00 64.62 86 ASN A N 1
ATOM 737 C CA . ASN A 1 86 ? 18.020 11.855 4.418 1.00 64.62 86 ASN A CA 1
ATOM 738 C C . ASN A 1 86 ? 17.556 11.888 5.884 1.00 64.62 86 ASN A C 1
ATOM 740 O O . ASN A 1 86 ? 18.383 11.944 6.794 1.00 64.62 86 ASN A O 1
ATOM 744 N N . HIS A 1 87 ? 16.245 11.846 6.138 1.00 76.50 87 HIS A N 1
ATOM 745 C CA . HIS A 1 87 ? 15.673 12.076 7.462 1.00 76.50 87 HIS A CA 1
ATOM 746 C C . HIS A 1 87 ? 14.646 11.000 7.820 1.00 76.50 87 HIS A C 1
ATOM 748 O O . HIS A 1 87 ? 13.439 11.214 7.729 1.00 76.50 87 HIS A O 1
ATOM 754 N N . ARG A 1 88 ? 15.123 9.851 8.314 1.00 75.25 88 ARG A N 1
ATOM 755 C CA . ARG A 1 88 ? 14.272 8.712 8.712 1.00 75.25 88 ARG A CA 1
ATOM 756 C C . ARG A 1 88 ? 13.149 9.092 9.690 1.00 75.25 88 ARG A C 1
ATOM 758 O O . ARG A 1 88 ? 12.031 8.611 9.546 1.00 75.25 88 ARG A O 1
ATOM 765 N N . ASN A 1 89 ? 13.422 9.985 10.644 1.00 82.38 89 ASN A N 1
ATOM 766 C CA . ASN A 1 89 ? 12.404 10.463 11.591 1.00 82.38 89 ASN A CA 1
ATOM 767 C C . ASN A 1 89 ? 11.327 11.312 10.900 1.00 82.38 89 ASN A C 1
ATOM 769 O O . ASN A 1 89 ? 10.152 11.192 11.224 1.00 82.38 89 ASN A O 1
ATOM 773 N N . LYS A 1 90 ? 11.716 12.116 9.905 1.00 84.94 90 LYS A N 1
ATOM 774 C CA . LYS A 1 90 ? 10.792 12.939 9.117 1.00 84.94 90 LYS A CA 1
ATOM 775 C C . LYS A 1 90 ? 9.921 12.080 8.201 1.00 84.94 90 LYS A C 1
ATOM 777 O O . LYS A 1 90 ? 8.742 12.359 8.034 1.00 84.94 90 LYS A O 1
ATOM 782 N N . GLU A 1 91 ? 10.481 11.018 7.622 1.00 88.31 91 GLU A N 1
ATOM 783 C CA . GLU A 1 91 ? 9.707 10.042 6.849 1.00 88.31 91 GLU A CA 1
ATOM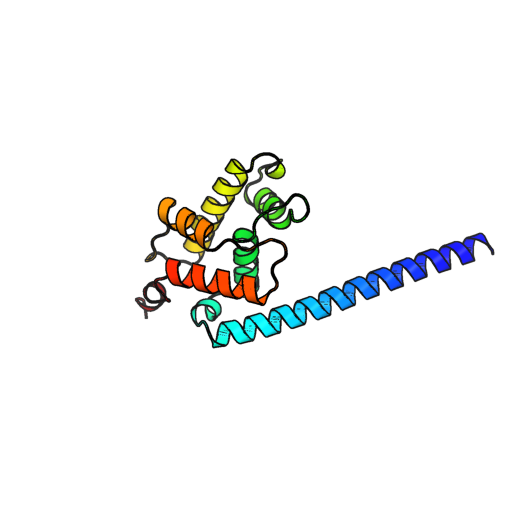 784 C C . GLU A 1 91 ? 8.637 9.366 7.714 1.00 88.31 91 GLU A C 1
ATOM 786 O O . GLU A 1 91 ? 7.490 9.253 7.283 1.00 88.31 91 GLU A O 1
ATOM 791 N N . LEU A 1 92 ? 9.002 8.940 8.930 1.00 90.31 92 LEU A N 1
ATOM 792 C CA . LEU A 1 92 ? 8.065 8.350 9.884 1.00 90.31 92 LEU A CA 1
ATOM 793 C C . LEU A 1 92 ? 6.933 9.326 10.208 1.00 90.31 92 LEU A C 1
ATOM 795 O O . LEU A 1 92 ? 5.774 8.988 9.996 1.00 90.31 92 LEU A O 1
ATOM 799 N N . GLU A 1 93 ? 7.271 10.539 10.644 1.00 90.75 93 GLU A N 1
ATOM 800 C CA . GLU A 1 93 ? 6.303 11.583 10.992 1.00 90.75 93 GLU A CA 1
ATOM 801 C C . GLU A 1 93 ? 5.305 11.833 9.849 1.00 90.75 93 GLU A C 1
ATOM 803 O O . GLU A 1 93 ? 4.091 11.761 10.042 1.00 90.75 93 GLU A O 1
ATOM 808 N N . LEU A 1 94 ? 5.810 12.032 8.627 1.00 91.88 94 LEU A N 1
ATOM 809 C CA . LEU A 1 94 ? 4.971 12.263 7.450 1.00 91.88 94 LEU A CA 1
ATOM 810 C C . LEU A 1 94 ? 4.136 11.034 7.076 1.00 91.88 94 LEU A C 1
ATOM 812 O O . LEU A 1 94 ? 3.001 11.183 6.626 1.00 91.88 94 LEU A O 1
ATOM 816 N N . THR A 1 95 ? 4.662 9.822 7.274 1.00 94.12 95 THR A N 1
ATOM 817 C CA . THR A 1 95 ? 3.910 8.579 7.049 1.00 94.12 95 THR A CA 1
ATOM 818 C C . THR A 1 95 ? 2.724 8.490 8.005 1.00 94.12 95 THR A C 1
ATOM 820 O O . THR A 1 95 ? 1.605 8.247 7.555 1.00 94.12 95 THR A O 1
ATOM 823 N N . ILE A 1 96 ? 2.943 8.730 9.302 1.00 94.94 96 ILE A N 1
ATOM 824 C CA . ILE A 1 96 ? 1.891 8.681 10.325 1.00 94.94 96 IL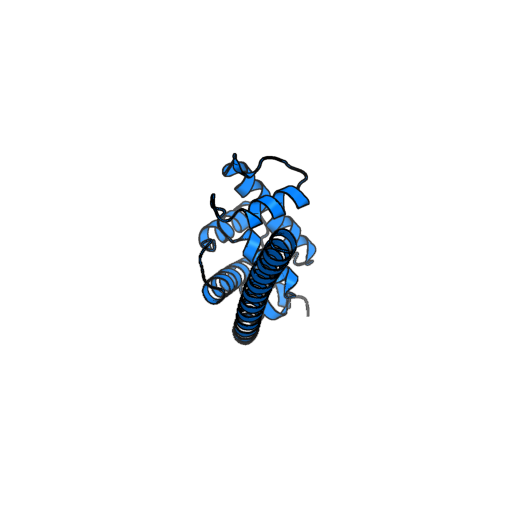E A CA 1
ATOM 825 C C . ILE A 1 96 ? 0.839 9.761 10.073 1.00 94.94 96 ILE A C 1
ATOM 827 O O . ILE A 1 96 ? -0.353 9.452 10.026 1.00 94.94 96 ILE A O 1
ATOM 831 N N . GLN A 1 97 ? 1.258 11.002 9.810 1.00 92.44 97 GLN A N 1
ATOM 832 C CA . GLN A 1 97 ? 0.339 12.083 9.443 1.00 92.44 97 GLN A CA 1
ATOM 833 C C . GLN A 1 97 ? -0.482 11.719 8.201 1.00 92.44 97 GLN A C 1
ATOM 835 O O . GLN A 1 97 ? -1.705 11.871 8.197 1.00 92.44 97 GLN A O 1
ATOM 840 N N . CYS A 1 98 ? 0.165 11.191 7.156 1.00 92.81 98 CYS A N 1
ATOM 841 C CA . CYS A 1 98 ? -0.513 10.780 5.932 1.00 92.81 98 CYS A CA 1
ATOM 842 C C . CYS A 1 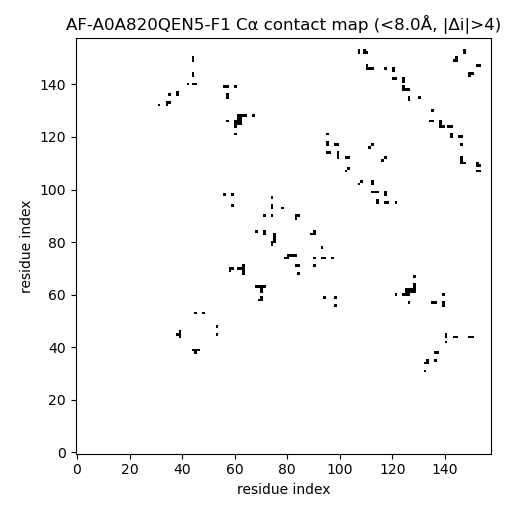98 ? -1.539 9.673 6.200 1.00 92.81 98 CYS A C 1
ATOM 844 O O . CYS A 1 98 ? -2.677 9.801 5.754 1.00 92.81 98 CYS A O 1
ATOM 846 N N . LEU A 1 99 ? -1.185 8.638 6.971 1.00 93.50 99 LEU A N 1
ATOM 847 C CA . LEU A 1 99 ? -2.104 7.564 7.362 1.00 93.50 99 LEU A CA 1
ATOM 848 C C . LEU A 1 99 ? -3.320 8.110 8.117 1.00 93.50 99 LEU A C 1
ATOM 850 O O . LEU A 1 99 ? -4.449 7.808 7.738 1.00 93.50 99 LEU A O 1
ATOM 854 N N . ILE A 1 100 ? -3.113 8.960 9.125 1.00 92.38 100 ILE A N 1
ATOM 855 C CA . ILE A 1 100 ? -4.202 9.566 9.906 1.00 92.38 100 ILE A CA 1
ATOM 856 C C . ILE A 1 100 ? -5.128 10.383 9.001 1.00 92.38 100 ILE A C 1
ATOM 858 O O . ILE A 1 100 ? -6.343 10.186 9.015 1.00 92.38 100 ILE A O 1
ATOM 862 N N . HIS A 1 101 ? -4.576 11.294 8.194 1.00 89.75 101 HIS A N 1
ATOM 863 C CA . HIS A 1 101 ? -5.370 12.129 7.289 1.00 89.75 101 HIS A CA 1
ATOM 864 C C . HIS A 1 101 ? -6.133 11.295 6.265 1.00 89.75 101 HIS A C 1
ATOM 866 O O . HIS A 1 101 ? -7.301 11.566 5.982 1.00 89.75 101 HIS A O 1
ATOM 872 N N . TYR A 1 102 ? -5.478 10.270 5.734 1.00 89.50 102 TYR A N 1
ATOM 873 C CA . TYR A 1 102 ? -6.062 9.376 4.761 1.00 89.50 102 TYR A CA 1
ATOM 874 C C . TYR A 1 102 ? -7.235 8.595 5.351 1.00 89.50 102 TYR A C 1
ATOM 876 O O . TYR A 1 102 ? -8.329 8.654 4.797 1.00 89.50 102 TYR A O 1
ATOM 884 N N . LEU A 1 103 ? -7.051 7.944 6.501 1.00 88.88 103 LEU A N 1
ATOM 885 C CA . LEU A 1 103 ? -8.107 7.184 7.175 1.00 88.88 103 LEU A CA 1
ATOM 886 C C . LEU A 1 103 ? -9.277 8.090 7.594 1.00 88.88 103 LEU A C 1
ATOM 888 O O . LEU A 1 103 ? -10.432 7.740 7.360 1.00 88.88 103 LEU A O 1
ATOM 892 N N . ARG A 1 104 ? -9.001 9.309 8.084 1.00 86.44 104 ARG A N 1
ATOM 893 C CA . ARG A 1 104 ? -10.041 10.320 8.368 1.00 86.44 104 ARG A CA 1
ATOM 894 C C . ARG A 1 104 ? -10.838 10.710 7.123 1.00 86.44 104 ARG A C 1
ATOM 896 O O . ARG A 1 104 ? -12.053 10.867 7.197 1.00 86.44 104 ARG A O 1
ATOM 903 N N . SER A 1 105 ? -10.181 10.844 5.968 1.00 84.75 105 SER A N 1
ATOM 904 C CA . SER A 1 105 ? -10.854 11.209 4.710 1.00 84.75 105 SER A CA 1
ATOM 905 C C . SER A 1 105 ? -11.852 10.153 4.225 1.00 84.75 105 SER A C 1
ATOM 907 O O . SER A 1 105 ? -12.777 10.474 3.482 1.00 84.75 105 SER A O 1
ATOM 909 N N . LEU A 1 106 ? -11.723 8.911 4.698 1.00 78.06 106 LEU A N 1
ATOM 910 C CA . LEU A 1 106 ? -12.667 7.829 4.417 1.00 78.06 106 LEU A CA 1
ATOM 911 C C . LEU A 1 106 ? -13.941 7.915 5.276 1.00 78.06 106 LEU A C 1
ATOM 913 O O . LEU A 1 106 ? -14.777 7.022 5.209 1.00 78.06 106 LEU A O 1
ATOM 917 N N . SER A 1 107 ? -14.118 9.003 6.042 1.00 65.19 107 SER A N 1
ATOM 918 C CA . SER A 1 107 ? -15.267 9.260 6.929 1.00 65.19 107 SER A CA 1
ATOM 919 C C . SER A 1 107 ? -15.441 8.225 8.045 1.00 65.19 107 SER A C 1
ATOM 921 O O . SER A 1 107 ? -16.544 8.008 8.546 1.00 65.19 107 SER A O 1
ATOM 923 N N . MET A 1 108 ? -14.342 7.594 8.458 1.00 64.62 108 MET A N 1
ATOM 924 C CA . MET A 1 108 ? -14.312 6.591 9.520 1.00 64.62 108 MET A CA 1
ATOM 925 C C . MET A 1 108 ? -14.015 7.283 10.857 1.00 64.62 108 MET A C 1
ATOM 927 O O . MET A 1 108 ? -12.880 7.314 11.320 1.00 64.62 108 MET A O 1
ATOM 931 N N . ASN A 1 109 ? -15.028 7.926 11.441 1.00 63.38 109 ASN A N 1
ATOM 932 C CA . ASN A 1 109 ? -14.848 8.814 12.602 1.00 63.38 109 ASN A CA 1
ATOM 933 C C . ASN A 1 109 ? -14.881 8.101 13.965 1.00 63.38 109 ASN A C 1
ATOM 935 O O . ASN A 1 109 ? -14.575 8.734 14.971 1.00 63.38 109 ASN A O 1
ATOM 939 N N . ASP A 1 110 ? -15.244 6.818 13.997 1.00 72.75 110 ASP A N 1
ATOM 940 C CA . ASP A 1 110 ? -15.487 6.060 15.234 1.00 72.75 110 ASP A CA 1
ATOM 941 C C . ASP A 1 110 ? -14.313 5.126 15.602 1.00 72.75 110 ASP A C 1
ATOM 943 O O . ASP A 1 110 ? -14.460 4.250 16.449 1.00 72.75 110 ASP A O 1
ATOM 947 N N . CYS A 1 111 ? -13.151 5.323 14.969 1.00 81.88 111 CYS A N 1
ATOM 948 C CA . CYS A 1 111 ? -11.926 4.560 15.207 1.00 81.88 111 CYS A CA 1
ATOM 949 C C . CYS A 1 111 ? -10.856 5.409 15.905 1.00 81.88 111 CYS A C 1
ATOM 951 O O . CYS A 1 111 ? -10.791 6.631 15.719 1.00 81.88 111 CYS A O 1
ATOM 953 N N . ASP A 1 112 ? -9.997 4.773 16.708 1.00 86.75 112 ASP A N 1
ATOM 954 C CA . ASP A 1 112 ? -8.887 5.463 17.373 1.00 86.75 112 ASP A CA 1
ATOM 955 C C . ASP A 1 112 ? -7.787 5.825 16.362 1.00 86.75 112 ASP A C 1
ATOM 957 O O . ASP A 1 112 ? -6.816 5.100 16.151 1.00 86.75 112 ASP A O 1
ATOM 961 N N . LEU A 1 113 ? -7.934 6.991 15.735 1.00 90.06 113 LEU A N 1
ATOM 962 C CA . LEU A 1 113 ? -6.928 7.589 14.855 1.00 90.06 113 LEU A CA 1
ATOM 963 C C . LEU A 1 113 ? -6.004 8.555 15.612 1.00 90.06 113 LEU A C 1
ATOM 965 O O . LEU A 1 113 ? -5.563 9.561 15.040 1.00 90.06 113 LEU A O 1
ATOM 969 N N . SER A 1 114 ? -5.755 8.313 16.903 1.00 91.81 114 SER A N 1
ATOM 970 C CA . SER A 1 114 ? -4.712 9.027 17.637 1.00 91.81 114 SER A CA 1
ATOM 971 C C . SER A 1 114 ? -3.334 8.704 17.060 1.00 91.81 114 SER A C 1
ATOM 973 O O . SER A 1 114 ? -3.074 7.612 16.551 1.00 91.81 114 SER A O 1
ATOM 975 N N . GLU A 1 115 ? -2.421 9.671 17.142 1.00 93.75 115 GLU A N 1
ATOM 976 C CA . GLU A 1 115 ? -1.050 9.501 16.656 1.00 93.75 115 GLU A CA 1
ATOM 977 C C . GLU A 1 115 ? -0.337 8.339 17.350 1.00 93.75 115 GLU A C 1
ATOM 979 O O . GLU A 1 115 ? 0.365 7.568 16.699 1.00 93.75 115 GLU A O 1
ATOM 984 N N . MET A 1 116 ? -0.582 8.164 18.651 1.00 95.38 116 MET A N 1
ATOM 985 C CA . MET A 1 116 ? -0.030 7.062 19.431 1.00 95.38 116 MET A CA 1
ATOM 986 C C . MET A 1 116 ? -0.507 5.703 18.908 1.00 95.38 116 MET A C 1
ATOM 988 O O . MET A 1 116 ? 0.328 4.828 18.675 1.00 95.38 116 MET A O 1
ATOM 992 N N . ASN A 1 117 ? -1.815 5.531 18.675 1.00 93.56 117 ASN A N 1
ATOM 993 C CA . ASN A 1 117 ? -2.335 4.268 18.157 1.00 93.56 117 ASN A CA 1
ATOM 994 C C . ASN A 1 117 ? -1.804 3.996 16.746 1.00 93.56 117 ASN A C 1
ATOM 996 O O . ASN A 1 117 ? -1.216 2.946 16.506 1.00 93.56 117 ASN A O 1
ATOM 1000 N N . ILE A 1 118 ? -1.916 4.953 15.820 1.00 95.12 118 ILE A N 1
ATOM 1001 C CA . ILE A 1 118 ? -1.472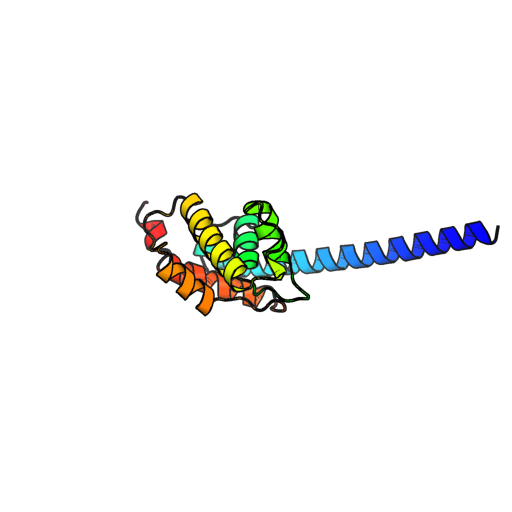 4.738 14.434 1.00 95.12 118 ILE A CA 1
ATOM 1002 C C . ILE A 1 118 ? 0.033 4.484 14.345 1.00 95.12 118 ILE A C 1
ATOM 1004 O O . ILE A 1 118 ? 0.445 3.637 13.555 1.00 95.12 118 ILE A O 1
ATOM 1008 N N . THR A 1 119 ? 0.850 5.138 15.174 1.00 96.19 119 THR A N 1
ATOM 1009 C CA . THR A 1 119 ? 2.290 4.843 15.256 1.00 96.19 119 THR A CA 1
ATOM 1010 C C . THR A 1 119 ? 2.530 3.407 15.708 1.00 96.19 119 THR A C 1
ATOM 1012 O O . THR A 1 119 ? 3.263 2.675 15.044 1.00 96.19 119 THR A O 1
ATOM 1015 N N . HIS A 1 120 ? 1.856 2.969 16.774 1.00 96.12 120 HIS A N 1
ATOM 1016 C CA . HIS A 1 120 ? 1.971 1.601 17.274 1.00 96.12 120 HIS A CA 1
ATOM 1017 C C . HIS A 1 120 ? 1.543 0.554 16.231 1.00 96.12 120 HIS A C 1
ATOM 1019 O O . HIS A 1 120 ? 2.267 -0.417 15.982 1.00 96.12 120 HIS A O 1
ATOM 1025 N N . GLN A 1 121 ? 0.397 0.765 15.574 1.00 95.62 121 GLN A N 1
ATOM 1026 C CA . GLN A 1 121 ? -0.086 -0.132 14.522 1.00 95.62 121 GLN A CA 1
ATOM 1027 C C . GLN A 1 121 ? 0.862 -0.144 13.317 1.00 95.62 121 GLN A C 1
ATOM 1029 O O . GLN A 1 121 ? 1.174 -1.206 12.778 1.00 95.62 121 GLN A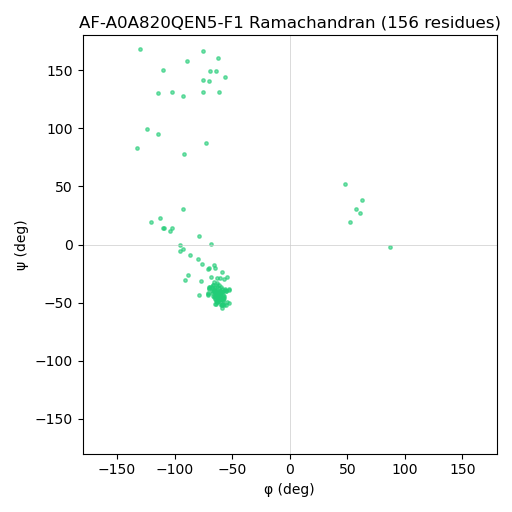 O 1
ATOM 1034 N N . TYR A 1 122 ? 1.366 1.024 12.911 1.00 95.44 122 TYR A N 1
ATOM 1035 C CA . TYR A 1 122 ? 2.337 1.135 11.829 1.00 95.44 122 TYR A CA 1
ATOM 1036 C C . TYR A 1 122 ? 3.599 0.325 12.129 1.00 95.44 122 TYR A C 1
ATOM 1038 O O . TYR A 1 122 ? 3.990 -0.488 11.299 1.00 95.44 122 TYR A O 1
ATOM 1046 N N . GLU A 1 123 ? 4.211 0.498 13.303 1.00 94.62 123 GLU A N 1
ATOM 1047 C CA . GLU A 1 123 ? 5.432 -0.218 13.700 1.00 94.62 123 GLU A CA 1
ATOM 1048 C C . GLU A 1 123 ? 5.231 -1.740 13.760 1.00 94.62 123 GLU A C 1
ATOM 1050 O O . GLU A 1 123 ? 6.106 -2.499 13.337 1.00 94.62 123 GLU A O 1
ATOM 1055 N N . THR A 1 124 ? 4.058 -2.187 14.213 1.00 96.00 124 THR A N 1
ATOM 1056 C CA . THR A 1 124 ? 3.702 -3.611 14.334 1.00 96.00 124 THR A CA 1
ATOM 1057 C C . THR A 1 124 ? 3.498 -4.283 12.969 1.00 96.00 124 THR A C 1
ATOM 1059 O O . THR A 1 124 ? 3.896 -5.437 12.746 1.00 96.00 124 THR A O 1
ATOM 1062 N N . TYR A 1 125 ? 2.897 -3.561 12.021 1.00 96.25 125 TYR A N 1
ATOM 1063 C CA . TYR A 1 125 ? 2.450 -4.111 10.739 1.00 96.25 125 TYR A CA 1
ATOM 1064 C C . TYR A 1 125 ? 3.220 -3.589 9.524 1.00 96.25 125 TYR A C 1
ATOM 1066 O O . TYR A 1 125 ? 2.732 -3.688 8.397 1.00 96.25 125 TYR A O 1
ATOM 1074 N N . GLN A 1 126 ? 4.447 -3.099 9.720 1.00 94.31 126 GLN A N 1
ATOM 1075 C CA . GLN A 1 126 ? 5.308 -2.712 8.604 1.00 94.31 126 GLN A CA 1
ATOM 1076 C C . GLN A 1 126 ? 5.529 -3.866 7.619 1.00 94.31 126 GLN A C 1
ATOM 1078 O O . GLN A 1 126 ? 5.681 -5.034 7.992 1.00 94.31 126 GLN A O 1
ATOM 1083 N N . ILE A 1 127 ? 5.603 -3.498 6.344 1.00 94.94 127 ILE A N 1
ATOM 1084 C CA . ILE A 1 127 ? 5.848 -4.396 5.220 1.00 94.94 127 ILE A CA 1
ATOM 1085 C C . ILE A 1 127 ? 7.314 -4.254 4.794 1.00 94.94 127 ILE A C 1
ATOM 1087 O O . ILE A 1 127 ? 7.818 -3.149 4.597 1.00 94.94 127 ILE A O 1
ATOM 1091 N N . GLU A 1 128 ? 8.021 -5.370 4.635 1.00 92.69 128 GLU A N 1
ATOM 1092 C CA . GLU A 1 128 ? 9.391 -5.357 4.109 1.00 92.69 128 GLU A CA 1
ATOM 1093 C C . GLU A 1 128 ? 9.400 -4.999 2.614 1.00 92.69 128 GLU A C 1
ATOM 1095 O O . GLU A 1 128 ? 8.558 -5.485 1.856 1.00 92.69 128 GLU A O 1
ATOM 1100 N N . SER A 1 129 ? 10.373 -4.202 2.154 1.00 85.50 129 SER A N 1
ATOM 1101 C CA . SER A 1 129 ? 10.409 -3.675 0.773 1.00 85.50 129 SER A CA 1
ATOM 1102 C C . SER A 1 129 ? 10.433 -4.741 -0.327 1.00 85.50 129 SER A C 1
ATOM 1104 O O . SER A 1 129 ? 10.052 -4.441 -1.454 1.00 85.50 129 SER A O 1
ATOM 1106 N N . ASN A 1 130 ? 10.894 -5.953 -0.003 1.00 82.56 130 ASN A N 1
ATOM 1107 C CA . ASN A 1 130 ? 11.039 -7.081 -0.930 1.00 82.56 130 ASN A CA 1
ATOM 1108 C C . ASN A 1 130 ? 10.017 -8.196 -0.658 1.00 82.56 130 ASN A C 1
ATOM 1110 O O . ASN A 1 130 ? 10.192 -9.329 -1.104 1.00 82.56 130 ASN A O 1
ATOM 1114 N N . SER A 1 131 ? 8.986 -7.902 0.133 1.00 84.56 131 SER A N 1
ATOM 1115 C CA . SER A 1 131 ? 7.916 -8.856 0.401 1.00 84.56 131 SER A CA 1
ATOM 1116 C C . SER A 1 131 ? 7.064 -9.087 -0.846 1.00 84.56 131 SER A C 1
ATOM 1118 O O . SER A 1 131 ? 6.914 -8.216 -1.705 1.00 84.56 131 SER A O 1
ATOM 1120 N N . ASN A 1 132 ? 6.512 -10.293 -0.960 1.00 86.12 132 ASN A N 1
ATOM 1121 C CA . ASN A 1 132 ? 5.565 -10.602 -2.022 1.00 86.12 132 ASN A CA 1
ATOM 1122 C C . ASN A 1 132 ? 4.189 -9.965 -1.733 1.00 86.12 132 ASN A C 1
ATOM 1124 O O . ASN A 1 132 ? 3.902 -9.513 -0.620 1.00 86.12 132 ASN A O 1
ATOM 1128 N N . ALA A 1 133 ? 3.324 -9.946 -2.751 1.00 85.25 133 ALA A N 1
ATOM 1129 C CA . ALA A 1 133 ? 1.994 -9.342 -2.660 1.00 85.25 133 ALA A CA 1
ATOM 1130 C C . ALA A 1 133 ? 1.148 -9.930 -1.516 1.00 85.25 133 ALA A C 1
ATOM 1132 O O . ALA A 1 133 ? 0.445 -9.195 -0.830 1.00 85.25 133 ALA A O 1
ATOM 1133 N N . GLU A 1 134 ? 1.250 -11.239 -1.289 1.00 89.69 134 GLU A N 1
ATOM 1134 C CA . GLU A 1 134 ? 0.530 -11.964 -0.241 1.00 89.69 134 GLU A CA 1
ATOM 1135 C C . GLU A 1 134 ? 0.902 -11.479 1.166 1.00 89.69 134 GLU A C 1
ATOM 1137 O O . GLU A 1 134 ? 0.023 -11.128 1.952 1.00 89.69 134 GLU A O 1
ATOM 1142 N N . ILE A 1 135 ? 2.198 -11.365 1.468 1.00 91.19 135 ILE A N 1
ATOM 1143 C CA . ILE A 1 135 ? 2.677 -10.843 2.754 1.00 91.19 135 ILE A CA 1
ATOM 1144 C C . ILE A 1 135 ? 2.202 -9.401 2.956 1.00 91.19 135 ILE A C 1
ATOM 1146 O O . ILE A 1 135 ? 1.732 -9.059 4.044 1.00 91.19 135 ILE A O 1
ATOM 1150 N N . GLY A 1 136 ? 2.292 -8.567 1.915 1.00 92.12 136 GLY A N 1
ATOM 1151 C CA . GLY A 1 136 ? 1.844 -7.177 1.980 1.00 92.12 136 GLY A CA 1
ATOM 1152 C C . GLY A 1 136 ? 0.343 -7.051 2.261 1.00 92.12 136 GLY A C 1
ATOM 1153 O O . GLY A 1 136 ? -0.063 -6.283 3.133 1.00 92.12 136 GLY A O 1
ATOM 1154 N N . LEU A 1 137 ? -0.482 -7.848 1.576 1.00 93.25 137 LEU A N 1
ATOM 1155 C CA . LEU A 1 137 ? -1.933 -7.883 1.776 1.00 93.25 137 LEU A CA 1
ATOM 1156 C C . LEU A 1 137 ? -2.316 -8.433 3.152 1.00 93.25 137 LEU A C 1
ATOM 1158 O O . LEU A 1 137 ? -3.231 -7.904 3.784 1.00 93.25 137 LEU A O 1
ATOM 1162 N N . ASN A 1 138 ? -1.600 -9.441 3.653 1.00 93.69 138 ASN A N 1
ATOM 1163 C CA . ASN A 1 138 ? -1.817 -9.970 4.996 1.00 93.69 138 ASN A CA 1
ATOM 1164 C C . ASN A 1 138 ? -1.533 -8.915 6.073 1.00 93.69 138 ASN A C 1
ATOM 1166 O O . ASN A 1 138 ? -2.373 -8.661 6.934 1.00 93.69 138 ASN A O 1
ATOM 1170 N N . LYS A 1 139 ? -0.374 -8.251 5.992 1.00 95.31 139 LYS A N 1
ATOM 1171 C CA . LYS A 1 139 ? 0.008 -7.181 6.925 1.00 95.31 139 LYS A CA 1
ATOM 1172 C C . LYS A 1 139 ? -0.974 -6.017 6.892 1.00 95.31 139 LYS A C 1
ATOM 1174 O O . LYS A 1 139 ? -1.386 -5.545 7.947 1.00 95.31 139 LYS A O 1
ATOM 1179 N N . LEU A 1 140 ? -1.405 -5.607 5.698 1.00 95.25 140 LEU A N 1
ATOM 1180 C CA . LEU A 1 140 ? -2.448 -4.598 5.554 1.00 95.25 140 LEU A CA 1
ATOM 1181 C C . LEU A 1 140 ? -3.765 -5.041 6.208 1.00 95.25 140 LEU A C 1
ATOM 1183 O O . LEU A 1 140 ? -4.400 -4.249 6.895 1.00 95.25 140 LEU A O 1
ATOM 1187 N N . SER A 1 141 ? -4.178 -6.292 6.009 1.00 93.12 141 SER A N 1
ATOM 1188 C CA . SER A 1 141 ? -5.427 -6.814 6.580 1.00 93.12 141 SER A CA 1
ATOM 1189 C C . SER A 1 141 ? -5.397 -6.801 8.106 1.00 93.12 141 SER A C 1
ATOM 1191 O O . SER A 1 141 ? -6.373 -6.391 8.727 1.00 93.12 141 SER A O 1
ATOM 1193 N N . GLN A 1 142 ? -4.268 -7.191 8.704 1.00 93.81 142 GLN A N 1
ATOM 1194 C CA . GLN A 1 142 ? -4.059 -7.137 10.153 1.00 93.81 142 GLN A CA 1
ATOM 1195 C C . GLN A 1 142 ? -4.066 -5.695 10.671 1.00 93.81 142 GLN A C 1
ATOM 1197 O O . GLN A 1 142 ? -4.788 -5.395 11.615 1.00 93.81 142 GLN A O 1
ATOM 1202 N N . PHE A 1 143 ? -3.345 -4.790 10.000 1.00 95.06 143 PHE A N 1
ATOM 1203 C CA . PHE A 1 143 ? -3.348 -3.361 10.323 1.00 95.06 143 PHE A CA 1
ATOM 1204 C C . PHE A 1 143 ? -4.768 -2.779 10.329 1.00 95.06 143 PHE A C 1
ATOM 1206 O O . PHE A 1 143 ? -5.172 -2.137 11.292 1.00 95.06 143 PHE A O 1
ATOM 1213 N N . LEU A 1 144 ? -5.553 -3.034 9.278 1.00 92.00 144 LEU A N 1
ATOM 1214 C CA . LEU A 1 144 ? -6.938 -2.565 9.195 1.00 92.00 144 LEU A CA 1
ATOM 1215 C C . LEU A 1 144 ? -7.835 -3.243 10.239 1.00 92.00 144 LEU A C 1
ATOM 1217 O O . LEU A 1 144 ? -8.748 -2.608 10.758 1.00 92.00 144 LEU A O 1
ATOM 1221 N N . GLY A 1 145 ? -7.585 -4.517 10.549 1.00 90.31 145 GLY A N 1
ATOM 1222 C CA . GLY A 1 145 ? -8.287 -5.253 11.597 1.00 90.31 145 GLY A CA 1
ATOM 1223 C C . GLY A 1 145 ? -8.134 -4.593 12.964 1.00 90.31 145 GLY A C 1
ATOM 1224 O O . GLY A 1 145 ? -9.135 -4.375 13.640 1.00 90.31 145 GLY A O 1
ATOM 1225 N N . GLU A 1 146 ? -6.917 -4.203 13.334 1.00 91.81 146 GLU A N 1
ATOM 1226 C CA . GLU A 1 146 ? -6.665 -3.500 14.596 1.00 91.81 146 GLU A CA 1
ATOM 1227 C C . GLU A 1 146 ? -7.210 -2.069 14.579 1.00 91.81 146 GLU A C 1
ATOM 1229 O O . GLU A 1 146 ? -7.872 -1.655 15.527 1.00 91.81 146 GLU A O 1
ATOM 1234 N N . VAL A 1 147 ? -7.009 -1.330 13.481 1.00 90.25 147 VAL A N 1
ATOM 1235 C CA . VAL A 1 147 ? -7.494 0.056 13.361 1.00 90.25 147 VAL A CA 1
ATOM 1236 C C . VAL A 1 147 ? -9.020 0.144 13.416 1.00 90.25 147 VAL A C 1
ATOM 1238 O O . VAL A 1 147 ? -9.524 1.115 13.961 1.00 90.25 147 VAL A O 1
ATOM 1241 N N . PHE A 1 148 ? -9.747 -0.840 12.874 1.00 86.19 148 PHE A N 1
ATOM 1242 C CA . PHE A 1 148 ? -11.216 -0.823 12.791 1.00 86.19 148 PHE A CA 1
ATOM 1243 C C . PHE A 1 148 ? -11.912 -1.839 13.700 1.00 86.19 148 PHE A C 1
ATOM 1245 O O . PHE A 1 148 ? -13.088 -2.159 13.481 1.00 86.19 148 PHE A O 1
ATOM 1252 N N . ASN A 1 149 ? -11.196 -2.423 14.665 1.00 81.31 149 ASN A N 1
ATOM 1253 C CA . ASN A 1 149 ? -11.708 -3.465 15.559 1.00 81.31 149 ASN A CA 1
ATOM 1254 C C . ASN A 1 149 ? -12.456 -4.590 14.800 1.00 81.31 149 ASN A C 1
ATOM 1256 O O . ASN A 1 149 ? -13.618 -4.920 15.077 1.00 81.31 149 ASN A O 1
ATOM 1260 N N . ASN A 1 150 ? -11.797 -5.143 13.779 1.00 74.81 150 ASN A N 1
ATOM 1261 C CA . ASN A 1 150 ? -12.315 -6.132 12.828 1.00 74.81 150 ASN A CA 1
ATOM 1262 C C . ASN A 1 150 ? -13.572 -5.681 12.060 1.00 74.81 150 ASN A C 1
ATOM 1264 O O . ASN A 1 150 ? -14.418 -6.489 11.682 1.00 74.81 150 ASN A O 1
ATOM 1268 N N . GLY A 1 151 ? -13.701 -4.376 11.825 1.00 66.31 151 GLY A N 1
ATOM 1269 C CA . GLY A 1 151 ? -14.819 -3.763 11.113 1.00 66.31 151 GLY A CA 1
ATOM 1270 C C . GLY A 1 151 ? -16.014 -3.418 11.991 1.00 66.31 151 GLY A C 1
ATOM 1271 O O . GLY A 1 151 ? -16.954 -2.814 11.482 1.00 66.31 151 GLY A O 1
ATOM 1272 N N . ARG A 1 152 ? -15.993 -3.719 13.299 1.00 69.25 152 ARG A N 1
ATOM 1273 C CA . ARG A 1 152 ? -17.088 -3.335 14.210 1.00 69.25 152 ARG A CA 1
ATOM 1274 C C . ARG A 1 152 ? -17.368 -1.837 14.165 1.00 69.25 152 ARG A C 1
ATOM 1276 O O . ARG A 1 152 ? -18.528 -1.449 14.119 1.00 69.25 152 ARG A O 1
ATOM 1283 N N . GLU A 1 153 ? -16.327 -1.021 14.094 1.00 66.75 153 GLU A N 1
ATOM 1284 C CA . GLU A 1 153 ? -16.448 0.441 14.031 1.00 66.75 153 GLU A CA 1
ATOM 1285 C C . GLU A 1 153 ? -17.021 0.934 12.692 1.00 66.75 153 GLU A C 1
ATOM 1287 O O . GLU A 1 153 ? -17.575 2.025 12.618 1.00 66.75 153 GLU A O 1
ATOM 1292 N N . LEU A 1 154 ? -16.960 0.118 11.635 1.00 63.97 154 LEU A N 1
ATOM 1293 C CA . LEU A 1 154 ? -17.496 0.456 10.312 1.00 63.97 154 LEU A CA 1
ATOM 1294 C C . LEU A 1 154 ? -18.967 0.060 10.147 1.00 63.97 154 LEU A C 1
ATOM 1296 O O . LEU A 1 154 ? -19.682 0.679 9.364 1.00 63.97 154 LEU A O 1
ATOM 1300 N N . PHE A 1 155 ? -19.430 -0.954 10.884 1.00 64.12 155 PHE A N 1
ATOM 1301 C CA . PHE A 1 155 ? -20.806 -1.459 10.801 1.00 64.12 155 PHE A CA 1
ATOM 1302 C C . PHE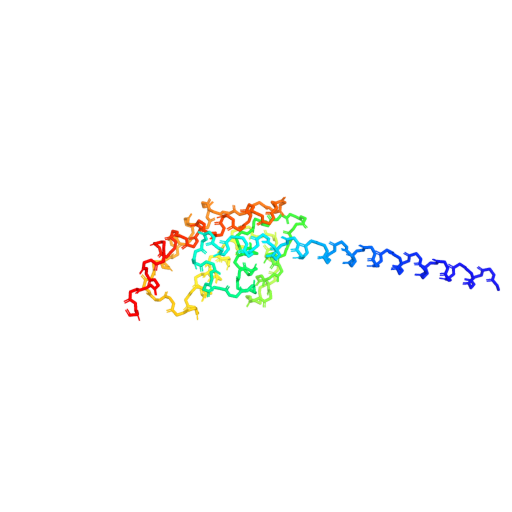 A 1 155 ? -21.756 -0.871 11.853 1.00 64.12 155 PHE A C 1
ATOM 1304 O O . PHE A 1 155 ? -22.956 -1.104 11.769 1.00 64.12 155 PHE A O 1
ATOM 1311 N N . GLN A 1 156 ? -21.268 -0.072 12.807 1.00 59.31 156 GLN A N 1
ATOM 1312 C CA . GLN A 1 156 ? -22.108 0.600 13.813 1.00 59.31 156 GLN A CA 1
ATOM 1313 C C . GLN A 1 156 ? -23.021 1.710 13.243 1.00 59.31 156 GLN A C 1
ATOM 1315 O O . GLN A 1 156 ? -23.772 2.325 13.996 1.00 59.31 156 GLN A O 1
ATOM 1320 N N . LYS A 1 157 ? -22.991 1.956 11.924 1.00 49.84 157 LYS A N 1
ATOM 1321 C CA . LYS A 1 157 ? -23.804 2.971 11.228 1.00 49.84 157 LYS A CA 1
ATOM 1322 C C . LYS A 1 157 ? -24.734 2.440 10.129 1.00 49.84 157 LYS A C 1
ATOM 1324 O O . LYS A 1 157 ? -25.193 3.240 9.318 1.00 49.84 157 LYS A O 1
ATOM 1329 N N . ASN A 1 158 ? -25.051 1.144 10.120 1.00 42.62 158 ASN A N 1
ATOM 1330 C CA . ASN A 1 158 ? -26.144 0.616 9.292 1.00 42.62 158 ASN A CA 1
ATOM 1331 C C . ASN A 1 158 ? -27.365 0.274 10.141 1.00 42.62 158 ASN A C 1
ATOM 1333 O O . ASN A 1 158 ? -27.216 -0.574 11.048 1.00 42.62 158 ASN A O 1
#

Solvent-accessible surface area (backbone atoms only — not comparable to full-atom values): 8919 Å² total; per-residue (Å²): 109,77,70,57,59,50,49,53,50,54,51,49,56,53,50,54,52,50,53,52,51,48,55,51,52,51,54,53,48,53,54,42,51,55,49,49,55,53,47,33,70,78,35,65,69,56,66,79,45,54,72,70,55,50,50,51,51,49,41,62,37,31,48,72,45,99,88,43,48,65,41,51,56,52,48,30,69,73,67,74,45,78,74,48,87,82,32,69,68,58,44,50,53,51,44,48,53,47,51,44,55,51,50,49,71,70,72,54,81,72,43,73,68,46,69,69,51,46,47,53,46,46,70,74,34,53,27,62,76,84,58,54,65,63,59,42,52,51,32,50,50,52,40,50,28,66,53,28,62,71,41,54,54,70,55,78,80,116

Mean predicted aligned error: 7.29 Å

Secondary structure (DSSP, 8-state):
-HHHHHHHHHHHHHHHHHHHHHHHHHHHHHHHHHHHHHHHHH-GGGGGS-HHHHHHHHHHHBPP-SS--HHHHHHHHHH--S-GGG-HHHHHHHHHHHHHHHHHHTT-TTS---HHHHHHHHHHTPBPTT--HHHHHHHHHHHHHHHTGGGHHHHTT-

Radius of gyration: 19.91 Å; Cα contacts (8 Å, |Δi|>4): 115; chains: 1; bounding box: 53×33×64 Å

Nearest PDB structures (foldseek):
  6ooa-assembly1_A  TM=2.292E-01  e=9.692E+00  Homo sapiens

pLDDT: mean 86.08, std 9.95, range [42.62, 96.25]

Sequence (158 aa):
HIREDRLKRAVKTRTDNLELIYRTLETNYDMWIHNLERYRHDYHLLKLFSNRQIMILIILLTKSTTQNQVKCHFLEKLCLSKDILNHRNKELELTIQCLIHYLRSLSMNDCDLSEMNITHQYETYQIESNSNAEIGLNKLSQFLGEVFNNGRELFQKN

Organism: NCBI:txid433720